Protein AF-A0A948CPA9-F1 (afdb_monomer_lite)

Foldseek 3Di:
DDPVVLVVVVVVVVVVVVVVCVVVVVVVCVLVVVLVVVLCCQLVVVVPPDQDDDDPPRPDRDDPNVVCVVVSVVVSVVSVVVVVVVVVVVCVVVCVLVVLVVDPDDPVSSD

Structure (mmCIF, N/CA/C/O backbone):
data_AF-A0A948CPA9-F1
#
_entry.id   AF-A0A948CPA9-F1
#
loop_
_atom_site.group_PDB
_atom_site.id
_atom_site.type_symbol
_atom_site.label_atom_id
_atom_site.label_alt_id
_atom_site.label_comp_id
_atom_site.label_asym_id
_atom_site.label_entity_id
_atom_site.label_seq_id
_atom_site.pdbx_PDB_ins_code
_atom_site.Cartn_x
_atom_site.Cartn_y
_atom_site.Cartn_z
_atom_site.occupancy
_atom_site.B_iso_or_equiv
_atom_site.auth_seq_id
_atom_site.auth_comp_id
_atom_site.auth_asym_id
_atom_site.auth_atom_id
_atom_site.pdbx_PDB_model_num
ATOM 1 N N . MET A 1 1 ? -15.446 -12.155 23.884 1.00 63.09 1 MET A N 1
ATOM 2 C CA . MET A 1 1 ? -16.109 -11.433 22.772 1.00 63.09 1 MET A CA 1
ATOM 3 C C . MET A 1 1 ? -16.422 -12.419 21.667 1.00 63.09 1 MET A C 1
ATOM 5 O O . MET A 1 1 ? -15.587 -13.269 21.391 1.00 63.09 1 MET A O 1
ATOM 9 N N . ASN A 1 2 ? -17.605 -12.324 21.064 1.00 81.12 2 ASN A N 1
ATOM 10 C CA . ASN A 1 2 ? -18.034 -13.245 20.010 1.00 81.12 2 ASN A CA 1
ATOM 11 C C . ASN A 1 2 ? -17.351 -12.911 18.676 1.00 81.12 2 ASN A C 1
ATOM 13 O O . ASN A 1 2 ? -17.132 -11.739 18.372 1.00 81.12 2 ASN A O 1
ATOM 17 N N . ALA A 1 3 ? -17.062 -13.929 17.860 1.00 81.25 3 ALA A N 1
ATOM 18 C CA . ALA A 1 3 ? -16.461 -13.771 16.529 1.00 81.25 3 ALA A CA 1
ATOM 19 C C . ALA A 1 3 ? -17.269 -12.830 15.611 1.00 81.25 3 ALA A C 1
ATOM 21 O O . ALA A 1 3 ? -16.704 -12.121 14.779 1.00 81.25 3 ALA A O 1
ATOM 22 N N . SER A 1 4 ? -18.585 -12.750 15.823 1.00 85.44 4 SER A N 1
ATOM 23 C CA . SER A 1 4 ? -19.471 -11.813 15.131 1.00 85.44 4 SER A CA 1
ATOM 24 C C . SER A 1 4 ? -19.096 -10.345 15.368 1.00 85.44 4 SER A C 1
ATOM 26 O O . SER A 1 4 ? -19.134 -9.553 14.432 1.00 85.44 4 SER A O 1
ATOM 28 N N . ALA A 1 5 ? -18.666 -9.971 16.578 1.00 84.94 5 ALA A N 1
ATOM 29 C CA . ALA A 1 5 ? -18.276 -8.594 16.894 1.00 84.94 5 ALA A CA 1
ATOM 30 C C . ALA A 1 5 ? -17.010 -8.160 16.133 1.00 84.94 5 ALA A C 1
ATOM 32 O O . ALA A 1 5 ? -16.946 -7.038 15.630 1.00 84.94 5 ALA A O 1
ATOM 33 N N . TYR A 1 6 ? -16.036 -9.066 15.992 1.00 85.38 6 TYR A N 1
ATOM 34 C CA . TYR A 1 6 ? -14.839 -8.835 15.177 1.00 85.38 6 TYR A CA 1
ATOM 35 C C . TYR A 1 6 ? -15.198 -8.666 13.698 1.00 85.38 6 TYR A C 1
ATOM 37 O O . TYR A 1 6 ? -14.728 -7.730 13.058 1.00 85.38 6 TYR A O 1
ATOM 45 N N . TYR A 1 7 ? -16.100 -9.503 13.179 1.00 87.81 7 TYR A N 1
ATOM 46 C CA . TYR A 1 7 ? -16.565 -9.401 11.797 1.00 87.81 7 TYR A CA 1
ATOM 47 C C . TYR A 1 7 ? -17.259 -8.061 11.501 1.00 87.81 7 TYR A C 1
ATOM 49 O O . TYR A 1 7 ? -16.908 -7.388 10.532 1.00 87.81 7 TYR A O 1
ATOM 57 N N . TYR A 1 8 ? -18.196 -7.623 12.350 1.00 88.69 8 TYR A N 1
ATOM 58 C CA . TYR A 1 8 ? -18.866 -6.328 12.167 1.00 88.69 8 TYR A CA 1
ATOM 59 C C . TYR A 1 8 ? -17.895 -5.148 12.262 1.00 88.69 8 TYR A C 1
ATOM 61 O O . TYR A 1 8 ? -18.013 -4.196 11.489 1.00 88.69 8 TYR A O 1
ATOM 69 N N . CYS A 1 9 ? -16.915 -5.221 13.166 1.00 88.00 9 CYS A N 1
ATOM 70 C CA . CYS A 1 9 ? -15.860 -4.218 13.269 1.00 88.00 9 CYS A CA 1
ATOM 71 C C . CYS A 1 9 ? -15.024 -4.142 11.986 1.00 88.00 9 CYS A C 1
ATOM 73 O O . CYS A 1 9 ? -14.863 -3.056 11.430 1.00 88.00 9 CYS A O 1
ATOM 75 N N . LEU A 1 10 ? -14.575 -5.286 11.466 1.00 88.69 10 LEU A N 1
ATOM 76 C CA . LEU A 1 10 ? -13.802 -5.365 10.228 1.00 88.69 10 LEU A CA 1
ATOM 77 C C . LEU A 1 10 ? -14.572 -4.805 9.037 1.00 88.69 10 LEU A C 1
ATOM 79 O O . LEU A 1 10 ? -14.032 -3.996 8.288 1.00 88.69 10 LEU A O 1
ATOM 83 N N . VAL A 1 11 ? -15.843 -5.178 8.879 1.00 91.12 11 VAL A N 1
ATOM 84 C CA . VAL A 1 11 ? -16.687 -4.658 7.793 1.00 91.12 11 VAL A CA 1
ATOM 85 C C . VAL A 1 11 ? -16.890 -3.146 7.933 1.00 91.12 11 VAL A C 1
ATOM 87 O O . VAL A 1 11 ? -16.880 -2.432 6.929 1.00 91.12 11 VAL A O 1
ATOM 90 N N . GLY A 1 12 ? -17.045 -2.641 9.160 1.00 88.88 12 GLY A N 1
ATOM 91 C CA . GLY A 1 12 ? -17.159 -1.210 9.440 1.00 88.88 12 GLY A CA 1
ATOM 92 C C . GLY A 1 12 ? -15.895 -0.431 9.072 1.00 88.88 12 GLY A C 1
ATOM 93 O O . GLY A 1 12 ? -15.981 0.573 8.362 1.00 88.88 12 GLY A O 1
ATOM 94 N N . ILE A 1 13 ? -14.725 -0.921 9.494 1.00 87.25 13 ILE A N 1
ATOM 95 C CA . ILE A 1 13 ? -13.424 -0.322 9.168 1.00 87.25 13 ILE A CA 1
ATOM 96 C C . ILE A 1 13 ? -13.182 -0.375 7.657 1.00 87.25 13 ILE A C 1
ATOM 98 O O . ILE A 1 13 ? -12.869 0.655 7.065 1.00 87.25 13 ILE A O 1
ATOM 102 N N . LEU A 1 14 ? -13.417 -1.523 7.011 1.00 88.06 14 LEU A N 1
ATOM 103 C CA . LEU A 1 14 ? -13.279 -1.665 5.559 1.00 88.06 14 LEU A CA 1
ATOM 104 C C . LEU A 1 14 ? -14.177 -0.690 4.803 1.00 88.06 14 LEU A C 1
ATOM 106 O O . LEU A 1 14 ? -13.705 -0.013 3.896 1.00 88.06 14 LEU A O 1
ATOM 110 N N . LYS A 1 15 ? -15.458 -0.576 5.174 1.00 88.50 15 LYS A N 1
ATOM 111 C CA . LYS A 1 15 ? -16.364 0.387 4.536 1.00 88.50 15 LYS A CA 1
ATOM 112 C C . LYS A 1 15 ? -15.858 1.814 4.701 1.00 88.50 15 LYS A C 1
ATOM 114 O O . LYS A 1 15 ? -15.828 2.549 3.717 1.00 88.50 15 LYS A O 1
ATOM 119 N N . ARG A 1 16 ? -15.444 2.204 5.910 1.00 86.56 16 ARG A N 1
ATOM 120 C CA . ARG A 1 16 ? -14.898 3.543 6.175 1.00 86.56 16 ARG A CA 1
ATOM 121 C C . ARG A 1 16 ? -13.681 3.825 5.297 1.00 86.56 16 ARG A C 1
ATOM 123 O O . ARG A 1 16 ? -13.620 4.878 4.665 1.00 86.56 16 ARG A O 1
ATOM 130 N N . GLU A 1 17 ? -12.753 2.878 5.226 1.00 83.62 17 GLU A N 1
ATOM 131 C CA . GLU A 1 17 ? -11.521 3.048 4.463 1.00 83.62 17 GLU A CA 1
ATOM 132 C C . GLU A 1 17 ? -11.788 3.068 2.954 1.00 83.62 17 GLU A C 1
ATOM 134 O O . GLU A 1 17 ? -11.239 3.911 2.253 1.00 83.62 17 GLU A O 1
ATOM 139 N N . MET A 1 18 ? -12.722 2.248 2.459 1.00 83.25 18 MET A N 1
ATOM 140 C CA . MET A 1 18 ? -13.191 2.293 1.069 1.00 83.25 18 MET A CA 1
ATOM 141 C C . MET A 1 18 ? -13.817 3.644 0.713 1.00 83.25 18 MET A C 1
ATOM 143 O O . MET A 1 18 ? -13.478 4.224 -0.316 1.00 83.25 18 MET A O 1
ATOM 147 N N . TYR A 1 19 ? -14.694 4.190 1.561 1.00 83.75 19 TYR A N 1
ATOM 148 C CA . TYR A 1 19 ? -15.288 5.511 1.328 1.00 83.75 19 TYR A CA 1
ATOM 149 C C . TYR A 1 19 ? -14.232 6.617 1.307 1.00 83.75 19 TYR A C 1
ATOM 151 O O . TYR A 1 19 ? -14.237 7.463 0.411 1.00 83.75 19 TYR A O 1
ATOM 159 N N . ARG A 1 20 ? -13.287 6.582 2.251 1.00 78.38 20 ARG A N 1
ATOM 160 C CA . ARG A 1 20 ? -12.179 7.538 2.314 1.00 78.38 20 ARG A CA 1
ATOM 161 C C . ARG A 1 20 ? -11.282 7.449 1.081 1.00 78.38 20 ARG A C 1
ATOM 163 O O . ARG A 1 20 ? -10.921 8.476 0.507 1.00 78.38 20 ARG A O 1
ATOM 170 N N . PHE A 1 21 ? -10.971 6.232 0.645 1.00 73.12 21 PHE A N 1
ATOM 171 C CA . PHE A 1 21 ? -10.199 5.969 -0.563 1.00 73.12 21 PHE A CA 1
ATOM 172 C C . PHE A 1 21 ? -10.906 6.509 -1.812 1.00 73.12 21 PHE A C 1
ATOM 174 O O . PHE A 1 21 ? -10.298 7.200 -2.628 1.00 73.12 21 PHE A O 1
ATOM 181 N N . LEU A 1 22 ? -12.221 6.288 -1.919 1.00 76.56 22 LEU A N 1
ATOM 182 C CA . LEU A 1 22 ? -13.053 6.787 -3.016 1.00 76.56 22 LEU A CA 1
ATOM 183 C C . LEU A 1 22 ? -13.198 8.312 -3.039 1.00 76.56 22 LEU A C 1
ATOM 185 O O . LEU A 1 22 ? -13.433 8.866 -4.113 1.00 76.56 22 LEU A O 1
ATOM 189 N N . GLN A 1 23 ? -13.079 8.989 -1.895 1.00 76.69 23 GLN A N 1
ATOM 190 C CA . GLN A 1 23 ? -13.067 10.454 -1.810 1.00 76.69 23 GLN A CA 1
ATOM 191 C C . GLN A 1 23 ? -11.694 11.045 -2.152 1.00 76.69 23 GLN A C 1
ATOM 193 O O . GLN A 1 23 ? -11.615 12.133 -2.718 1.00 76.69 23 GLN A O 1
ATOM 198 N N . GLN A 1 24 ? -10.604 10.317 -1.902 1.00 72.00 24 GLN A N 1
ATOM 199 C CA . GLN A 1 24 ? -9.239 10.740 -2.228 1.00 72.00 24 GLN A CA 1
ATOM 200 C C . GLN A 1 24 ? -8.800 10.337 -3.650 1.00 72.00 24 GLN A C 1
ATOM 202 O O . GLN A 1 24 ? -7.662 9.910 -3.867 1.00 72.00 24 GLN A O 1
ATOM 207 N N . ARG A 1 25 ? -9.675 10.517 -4.652 1.00 64.75 25 ARG A N 1
ATOM 208 C CA . ARG A 1 25 ? -9.407 10.099 -6.046 1.00 64.75 25 ARG A CA 1
ATOM 209 C C . ARG A 1 25 ? -8.152 10.726 -6.651 1.00 64.75 25 ARG A C 1
ATOM 211 O O . ARG A 1 25 ? -7.457 10.065 -7.415 1.00 64.75 25 ARG A O 1
ATOM 218 N N . SER A 1 26 ? -7.836 11.972 -6.292 1.00 67.19 26 SER A N 1
ATOM 219 C CA . SER A 1 26 ? -6.638 12.674 -6.775 1.00 67.19 26 SER A CA 1
ATOM 220 C C . SER A 1 26 ? -5.342 12.015 -6.295 1.00 67.19 26 SER A C 1
ATOM 222 O O . SER A 1 26 ? -4.401 11.870 -7.076 1.00 67.19 26 SER A O 1
ATOM 224 N N . ARG A 1 27 ? -5.302 11.554 -5.037 1.00 68.75 27 ARG A N 1
ATOM 225 C CA . ARG A 1 27 ? -4.165 10.813 -4.471 1.00 68.75 27 ARG A CA 1
ATOM 226 C C . ARG A 1 27 ? -4.013 9.440 -5.118 1.00 68.75 27 ARG A C 1
ATOM 228 O O . ARG A 1 27 ? -2.892 9.082 -5.462 1.00 68.75 27 ARG A O 1
ATOM 235 N N . PHE A 1 28 ? -5.120 8.730 -5.338 1.00 68.44 28 PHE A N 1
ATOM 236 C CA . PHE A 1 28 ? -5.122 7.417 -5.992 1.00 68.44 28 PHE A CA 1
ATOM 237 C C . PHE A 1 28 ? -4.638 7.480 -7.448 1.00 68.44 28 PHE A C 1
ATOM 239 O O . PHE A 1 28 ? -3.756 6.722 -7.854 1.00 68.44 28 PHE A O 1
ATOM 246 N N . LEU A 1 29 ? -5.165 8.429 -8.228 1.00 71.69 29 LEU A N 1
ATOM 247 C CA . LEU A 1 29 ? -4.710 8.655 -9.599 1.00 71.69 29 LEU A CA 1
ATOM 248 C C . LEU A 1 29 ? -3.229 9.050 -9.624 1.00 71.69 29 LEU A C 1
ATOM 250 O O . LEU A 1 29 ? -2.461 8.478 -10.389 1.00 71.69 29 LEU A O 1
ATOM 254 N N . SER A 1 30 ? -2.790 9.947 -8.737 1.00 72.38 30 SER A N 1
ATOM 255 C CA . SER A 1 30 ? -1.382 10.371 -8.691 1.00 72.38 30 SER A CA 1
ATOM 256 C C . SER A 1 30 ? -0.424 9.243 -8.286 1.00 72.38 30 SER A C 1
ATOM 258 O O . SER A 1 30 ? 0.694 9.181 -8.805 1.00 72.38 30 SER A O 1
ATOM 260 N N . SER A 1 31 ? -0.842 8.329 -7.399 1.00 72.69 31 SER A N 1
ATOM 261 C CA . SER A 1 31 ? -0.030 7.166 -7.015 1.00 72.69 31 SER A CA 1
ATOM 262 C C . SER A 1 31 ? 0.089 6.118 -8.119 1.00 72.69 31 SER A C 1
ATOM 264 O O . SER A 1 31 ? 1.059 5.372 -8.112 1.00 72.69 31 SER A O 1
ATOM 266 N N . LEU A 1 32 ? -0.854 6.069 -9.066 1.00 70.94 32 LEU A N 1
ATOM 267 C CA . LEU A 1 32 ? -0.803 5.187 -10.240 1.00 70.94 32 LEU A CA 1
ATOM 268 C C . LEU A 1 32 ? -0.057 5.821 -11.418 1.00 70.94 32 LEU A C 1
ATOM 270 O O . LEU A 1 32 ? 0.707 5.145 -12.104 1.00 70.94 32 LEU A O 1
ATOM 274 N N . VAL A 1 33 ? -0.245 7.125 -11.631 1.00 80.56 33 VAL A N 1
ATOM 275 C CA . VAL A 1 33 ? 0.353 7.859 -12.752 1.00 80.56 33 VAL A CA 1
ATOM 276 C C . VAL A 1 33 ? 1.877 7.832 -12.689 1.00 80.56 33 VAL A C 1
ATOM 278 O O . VAL A 1 33 ? 2.504 7.595 -13.713 1.00 80.56 33 VAL A O 1
ATOM 281 N N . ARG A 1 34 ? 2.492 8.016 -11.511 1.00 79.56 34 ARG A N 1
ATOM 282 C CA . ARG A 1 34 ? 3.962 7.981 -11.371 1.00 79.56 34 ARG A CA 1
ATOM 283 C C . ARG A 1 34 ? 4.572 6.630 -11.780 1.00 79.56 34 ARG A C 1
ATOM 285 O O . ARG A 1 34 ? 5.453 6.641 -12.635 1.00 79.56 34 ARG A O 1
ATOM 292 N N . PRO A 1 35 ? 4.133 5.481 -11.234 1.00 72.62 35 PRO A N 1
ATOM 293 C CA . PRO A 1 35 ? 4.607 4.172 -11.675 1.00 72.62 35 PRO A CA 1
ATOM 294 C C . PRO A 1 35 ? 4.333 3.868 -13.146 1.00 72.62 35 PRO A C 1
ATOM 296 O O . PRO A 1 35 ? 5.201 3.310 -13.803 1.00 72.62 35 PRO A O 1
ATOM 299 N N . LEU A 1 36 ? 3.161 4.247 -13.672 1.00 77.50 36 LEU A N 1
ATOM 300 C CA . LEU A 1 36 ? 2.817 4.039 -15.084 1.00 77.50 36 LEU A CA 1
ATOM 301 C C . LEU A 1 36 ? 3.687 4.882 -16.019 1.00 77.50 36 LEU A C 1
ATOM 303 O O . LEU A 1 36 ? 4.130 4.380 -17.047 1.00 77.50 36 LEU A O 1
ATOM 307 N N . LEU A 1 37 ? 3.974 6.133 -15.650 1.00 80.81 37 LEU A N 1
ATOM 308 C CA . LEU A 1 37 ? 4.923 6.982 -16.370 1.00 80.81 37 LEU A CA 1
ATOM 309 C C . LEU A 1 37 ? 6.321 6.374 -16.357 1.00 80.81 37 LEU A C 1
ATOM 311 O O . LEU A 1 37 ? 6.950 6.301 -17.405 1.00 80.81 37 LEU A O 1
ATOM 315 N N . TRP A 1 38 ? 6.789 5.898 -15.201 1.00 75.38 38 TRP A N 1
ATOM 316 C CA . TRP A 1 38 ? 8.065 5.191 -15.115 1.00 75.38 38 TRP A CA 1
ATOM 317 C C . TRP A 1 38 ? 8.080 3.946 -16.003 1.00 75.38 38 TRP A C 1
ATOM 319 O O . TRP A 1 38 ? 9.035 3.760 -16.749 1.00 75.38 38 TRP A O 1
ATOM 329 N N . LEU A 1 39 ? 7.010 3.147 -15.994 1.00 73.00 39 LEU A N 1
ATOM 330 C CA . LEU A 1 39 ? 6.849 1.996 -16.882 1.00 73.00 39 LEU A CA 1
ATOM 331 C C . LEU A 1 39 ? 6.939 2.404 -18.353 1.00 73.00 39 LEU A C 1
ATOM 333 O O . LEU A 1 39 ? 7.699 1.800 -19.095 1.00 73.00 39 LEU A O 1
ATOM 337 N N . ALA A 1 40 ? 6.208 3.439 -18.770 1.00 75.81 40 ALA A N 1
ATOM 338 C CA . ALA A 1 40 ? 6.196 3.908 -20.151 1.00 75.81 40 ALA A CA 1
ATOM 339 C C . ALA A 1 40 ? 7.565 4.450 -20.589 1.00 75.81 40 ALA A C 1
ATOM 341 O O . ALA A 1 40 ? 8.032 4.124 -21.677 1.00 75.81 40 ALA A O 1
ATOM 342 N N . VAL A 1 41 ? 8.234 5.232 -19.735 1.00 76.81 41 VAL A N 1
ATOM 343 C CA . VAL A 1 41 ? 9.569 5.783 -20.007 1.00 76.81 41 VAL A CA 1
ATOM 344 C C . VAL A 1 41 ? 10.617 4.673 -20.082 1.00 76.81 41 VAL A C 1
ATOM 346 O O . VAL A 1 41 ? 11.415 4.663 -21.015 1.00 76.81 41 VAL A O 1
ATOM 349 N N . PHE A 1 42 ? 10.606 3.711 -19.156 1.00 69.75 42 PHE A N 1
ATOM 350 C CA . PHE A 1 42 ? 11.546 2.589 -19.184 1.00 69.75 42 PHE A CA 1
ATOM 351 C C . PHE A 1 42 ? 11.257 1.612 -20.327 1.00 69.75 42 PHE A C 1
ATOM 353 O O . PHE A 1 42 ? 12.189 1.186 -21.004 1.00 69.75 42 PHE A O 1
ATOM 360 N N . ALA A 1 43 ? 9.990 1.294 -20.595 1.00 67.00 43 ALA A N 1
ATOM 361 C CA . ALA A 1 43 ? 9.604 0.407 -21.690 1.00 67.00 43 ALA A CA 1
ATOM 362 C C . ALA A 1 43 ? 9.908 1.024 -23.065 1.00 67.00 43 ALA A C 1
ATOM 364 O O . ALA 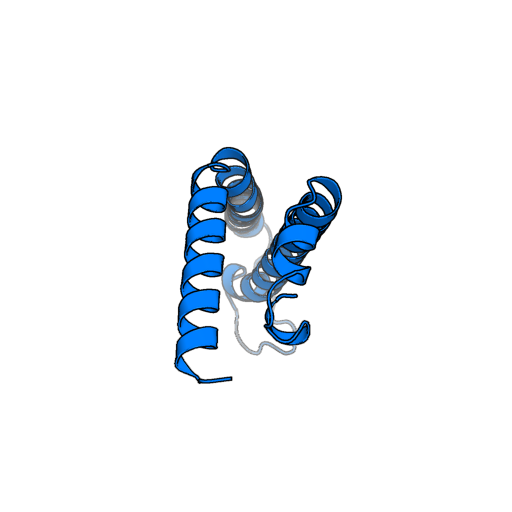A 1 43 ? 10.415 0.332 -23.943 1.00 67.00 43 ALA A O 1
ATOM 365 N N . ALA A 1 44 ? 9.650 2.323 -23.265 1.00 69.12 44 ALA A N 1
ATOM 366 C CA . ALA A 1 44 ? 9.910 2.994 -24.540 1.00 69.12 44 ALA A CA 1
ATOM 367 C C . ALA A 1 44 ? 11.385 3.394 -24.722 1.00 69.12 44 ALA A C 1
ATOM 369 O O . ALA A 1 44 ? 11.923 3.247 -25.817 1.00 69.12 44 ALA A O 1
ATOM 370 N N . GLY A 1 45 ? 12.048 3.881 -23.667 1.00 63.06 45 GLY A N 1
ATOM 371 C CA . GLY A 1 45 ? 13.406 4.434 -23.737 1.00 63.06 45 GLY A CA 1
ATOM 372 C C . GLY A 1 45 ? 14.523 3.389 -23.799 1.00 63.06 45 GLY A C 1
ATOM 373 O O . GLY A 1 45 ? 15.560 3.641 -24.408 1.00 63.06 45 GLY A O 1
ATOM 374 N N . PHE A 1 46 ? 14.327 2.202 -23.215 1.00 60.25 46 PHE A N 1
ATOM 375 C CA . PHE A 1 46 ? 15.359 1.156 -23.207 1.00 60.25 46 PHE A CA 1
ATOM 376 C C . PHE A 1 46 ? 15.211 0.119 -24.313 1.00 60.25 46 PHE A C 1
ATOM 378 O O . PHE A 1 46 ? 16.211 -0.500 -24.680 1.00 60.25 46 PHE A O 1
ATOM 385 N N . ARG A 1 47 ? 14.025 -0.003 -24.929 1.00 58.97 47 ARG A N 1
ATOM 386 C CA . ARG A 1 47 ? 13.841 -0.826 -26.135 1.00 58.97 47 ARG A CA 1
ATOM 387 C C . ARG A 1 47 ? 14.743 -0.370 -27.288 1.00 58.97 47 ARG A C 1
ATOM 389 O O . ARG A 1 47 ? 15.096 -1.186 -28.131 1.00 58.97 47 ARG A O 1
ATOM 396 N N . SER A 1 48 ? 15.123 0.911 -27.316 1.00 53.94 48 SER A N 1
ATOM 397 C CA . SER A 1 48 ? 16.032 1.485 -28.315 1.00 53.94 48 SER A CA 1
ATOM 398 C C . SER A 1 48 ? 17.509 1.504 -27.908 1.00 53.94 48 SER A C 1
ATOM 400 O O . SER A 1 48 ? 18.341 1.765 -28.770 1.00 53.94 48 SER A O 1
ATOM 402 N N . ALA A 1 49 ? 17.853 1.275 -26.632 1.00 54.72 49 ALA A N 1
ATOM 403 C CA . ALA A 1 49 ? 19.197 1.557 -26.109 1.00 54.72 49 ALA A CA 1
ATOM 404 C C . ALA A 1 49 ? 19.983 0.326 -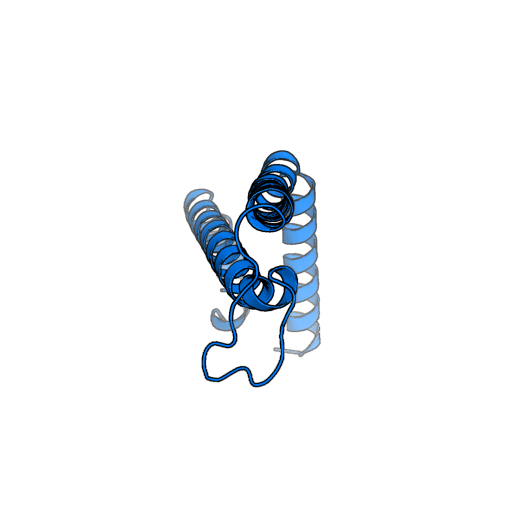25.633 1.00 54.72 49 ALA A C 1
ATOM 406 O O . ALA A 1 49 ? 21.207 0.339 -25.723 1.00 54.72 49 ALA A O 1
ATOM 407 N N . LEU A 1 50 ? 19.329 -0.733 -25.139 1.00 55.03 50 LEU A N 1
ATOM 408 C CA . LEU A 1 50 ? 20.023 -1.906 -24.597 1.00 55.03 50 LEU A CA 1
ATOM 409 C C . LEU A 1 50 ? 19.393 -3.204 -25.108 1.00 55.03 50 LEU A C 1
ATOM 411 O O . LEU A 1 50 ? 18.392 -3.679 -24.574 1.00 55.03 50 LEU A O 1
ATOM 415 N N . GLY A 1 51 ? 20.030 -3.824 -26.102 1.00 53.81 51 GLY A N 1
ATOM 416 C CA . GLY A 1 51 ? 19.970 -5.278 -26.205 1.00 53.81 51 GLY A CA 1
ATOM 417 C C . GLY A 1 51 ? 20.728 -5.833 -25.005 1.00 53.81 51 GLY A C 1
ATOM 418 O O . GLY A 1 51 ? 21.932 -5.607 -24.893 1.00 53.81 51 GLY A O 1
ATOM 419 N N . ILE A 1 52 ? 20.034 -6.472 -24.064 1.00 54.19 52 ILE A N 1
ATOM 420 C CA . ILE A 1 52 ? 20.692 -7.064 -22.898 1.00 54.19 52 ILE A CA 1
ATOM 421 C C . ILE A 1 52 ? 21.563 -8.211 -23.417 1.00 54.19 52 ILE A C 1
ATOM 423 O O . ILE A 1 52 ? 21.058 -9.253 -23.832 1.00 54.19 52 ILE A O 1
ATOM 427 N N . ALA A 1 53 ? 22.878 -7.990 -23.446 1.00 55.62 53 ALA A N 1
ATOM 428 C CA . ALA A 1 53 ? 23.844 -9.059 -23.631 1.00 55.62 53 ALA A CA 1
ATOM 429 C C . ALA A 1 53 ? 23.631 -10.116 -22.538 1.00 55.62 53 ALA A C 1
ATOM 431 O O . ALA A 1 53 ? 23.158 -9.801 -21.451 1.00 55.62 53 ALA A O 1
ATOM 432 N N . ILE A 1 54 ? 23.959 -11.367 -22.835 1.00 55.34 54 ILE A N 1
ATOM 433 C CA . ILE A 1 54 ? 23.851 -12.497 -21.907 1.00 55.34 54 ILE A CA 1
ATOM 434 C C . ILE A 1 54 ? 24.673 -12.166 -20.645 1.00 55.34 54 ILE A C 1
ATOM 436 O O . ILE A 1 54 ? 25.902 -12.143 -20.698 1.00 55.34 54 ILE A O 1
ATOM 440 N N . ILE A 1 55 ? 24.001 -11.846 -19.532 1.00 63.62 55 ILE A N 1
ATOM 441 C CA . ILE A 1 55 ? 24.627 -11.565 -18.231 1.00 63.62 55 ILE A CA 1
ATOM 442 C C . ILE A 1 55 ? 24.186 -12.679 -17.265 1.00 63.62 55 ILE A C 1
ATOM 44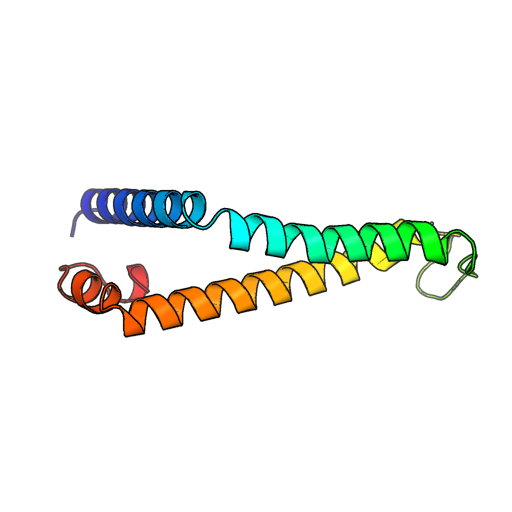4 O O . ILE A 1 55 ? 22.979 -12.899 -17.117 1.00 63.62 55 ILE A O 1
ATOM 448 N N . PRO A 1 56 ? 25.115 -13.370 -16.576 1.00 60.34 56 PRO A N 1
ATOM 449 C CA . PRO A 1 56 ? 24.762 -14.343 -15.536 1.00 60.34 56 PRO A CA 1
ATOM 450 C C . PRO A 1 56 ? 23.873 -13.668 -14.474 1.00 60.34 56 PRO A C 1
ATOM 452 O O . PRO A 1 56 ? 24.232 -12.572 -14.036 1.00 60.34 56 PRO A O 1
ATOM 455 N N . PRO A 1 57 ? 22.725 -14.238 -14.042 1.00 67.06 57 PRO A N 1
ATOM 456 C CA . PRO A 1 57 ? 22.297 -15.648 -14.064 1.00 67.06 57 PRO A CA 1
ATOM 457 C 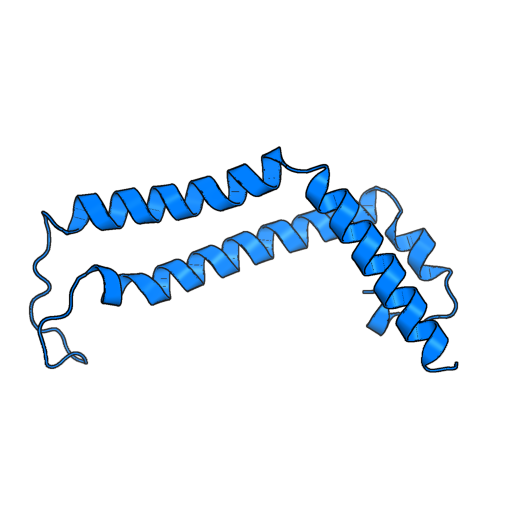C . PRO A 1 57 ? 21.385 -16.054 -15.241 1.00 67.06 57 PRO A C 1
ATOM 459 O O . PRO A 1 57 ? 20.756 -17.109 -15.194 1.00 67.06 57 PRO A O 1
ATOM 462 N N . TYR A 1 58 ? 21.257 -15.222 -16.273 1.00 66.88 58 TYR A N 1
ATOM 463 C CA . TYR A 1 58 ? 20.330 -15.461 -17.375 1.00 66.88 58 TYR A CA 1
ATOM 464 C C . TYR A 1 58 ? 21.048 -16.093 -18.573 1.00 66.88 58 TYR A C 1
ATOM 466 O O . TYR A 1 58 ? 21.922 -15.474 -19.173 1.00 66.88 58 TYR A O 1
ATOM 474 N N . GLU A 1 59 ? 20.683 -17.330 -18.922 1.00 65.19 59 GLU A N 1
ATOM 475 C CA . GLU A 1 59 ? 21.330 -18.083 -20.013 1.00 65.19 59 GLU A CA 1
ATOM 476 C C . GLU A 1 59 ? 20.839 -17.682 -21.416 1.00 65.19 59 GLU A C 1
ATOM 478 O O . GLU A 1 59 ? 21.540 -17.878 -22.407 1.00 65.19 59 GLU A O 1
ATOM 483 N N . THR A 1 60 ? 19.647 -17.087 -21.515 1.00 67.31 60 THR A N 1
ATOM 484 C CA . THR A 1 60 ? 19.007 -16.690 -22.781 1.00 67.31 60 THR A CA 1
ATOM 485 C C . THR A 1 60 ? 18.816 -15.181 -22.881 1.00 67.31 60 THR A C 1
ATOM 487 O O . THR A 1 60 ? 18.684 -14.500 -21.867 1.00 67.31 60 THR A O 1
ATOM 490 N N . TYR A 1 61 ? 18.719 -14.659 -24.110 1.00 67.62 61 TYR A N 1
ATOM 491 C CA . TYR A 1 61 ? 18.324 -13.268 -24.348 1.00 67.62 61 TYR A CA 1
ATOM 492 C C . TYR A 1 61 ? 16.916 -13.028 -23.798 1.00 67.62 61 TYR A C 1
ATOM 494 O O . TYR A 1 61 ? 15.940 -13.583 -24.305 1.00 67.62 61 TYR A O 1
ATOM 502 N N . ILE A 1 62 ? 16.816 -12.211 -22.753 1.00 67.75 62 ILE A N 1
ATOM 503 C CA . ILE A 1 62 ? 15.536 -11.828 -22.162 1.00 67.75 62 ILE A CA 1
ATOM 504 C C . ILE A 1 62 ? 15.212 -10.408 -22.592 1.00 67.75 62 ILE A C 1
ATOM 506 O O . ILE A 1 62 ? 16.069 -9.523 -22.595 1.00 67.75 62 ILE A O 1
ATOM 510 N N . SER A 1 63 ? 13.949 -10.177 -22.924 1.00 71.50 63 SER A N 1
ATOM 511 C CA . SER A 1 63 ? 13.414 -8.839 -23.126 1.00 71.50 63 SER A CA 1
ATOM 512 C C . SER A 1 63 ? 13.630 -7.986 -21.869 1.00 71.50 63 SER A C 1
ATOM 514 O O . SER A 1 63 ? 13.349 -8.416 -20.749 1.00 71.50 63 SER A O 1
ATOM 516 N N . TYR A 1 64 ? 14.084 -6.745 -22.062 1.00 71.81 64 TYR A N 1
ATOM 517 C CA . TYR A 1 64 ? 14.328 -5.770 -20.989 1.00 71.81 64 TYR A CA 1
ATOM 518 C C . TYR A 1 64 ? 13.122 -5.584 -20.050 1.00 71.81 64 TYR A C 1
ATOM 520 O O . TYR A 1 64 ? 13.284 -5.402 -18.845 1.00 71.81 64 TYR A O 1
ATOM 528 N N . GLU A 1 65 ? 11.911 -5.711 -20.592 1.00 70.12 65 GLU A N 1
ATOM 529 C CA . GLU A 1 65 ? 10.646 -5.660 -19.853 1.00 70.12 65 GLU A CA 1
ATOM 530 C C . GLU A 1 65 ? 10.580 -6.690 -18.714 1.00 70.12 65 GLU A C 1
ATOM 532 O O . GLU A 1 65 ? 10.148 -6.365 -17.609 1.00 70.12 65 GLU A O 1
ATOM 537 N N . VAL A 1 66 ? 11.059 -7.913 -18.955 1.00 75.94 66 VAL A N 1
ATOM 538 C CA . VAL A 1 66 ? 11.048 -8.998 -17.961 1.00 75.94 66 VAL A CA 1
ATOM 539 C C . VAL A 1 66 ? 12.084 -8.739 -16.869 1.00 75.94 66 VAL A C 1
ATOM 541 O O . VAL A 1 66 ? 11.822 -8.986 -15.695 1.00 75.94 66 VAL A O 1
ATOM 544 N N . TYR A 1 67 ? 13.240 -8.187 -17.240 1.00 76.25 67 TYR A N 1
ATOM 545 C CA . TYR A 1 67 ? 14.310 -7.858 -16.300 1.00 76.25 67 TYR A CA 1
ATOM 546 C C . TYR A 1 67 ? 13.918 -6.731 -15.330 1.00 76.25 67 TYR A C 1
ATOM 548 O O . TYR A 1 67 ? 14.196 -6.815 -14.134 1.00 76.25 67 TYR A O 1
ATOM 556 N N . ILE A 1 68 ? 13.254 -5.679 -15.821 1.00 75.06 68 ILE A N 1
ATOM 557 C CA . ILE A 1 68 ? 12.890 -4.519 -14.993 1.00 75.06 68 ILE A CA 1
ATOM 558 C C . ILE A 1 68 ? 11.622 -4.745 -14.154 1.00 75.06 68 ILE A C 1
ATOM 560 O O . ILE A 1 68 ? 11.453 -4.101 -13.114 1.00 75.06 68 ILE A O 1
ATOM 564 N N . ALA A 1 69 ? 10.747 -5.673 -14.560 1.00 78.75 69 ALA A N 1
ATOM 565 C CA . ALA A 1 69 ? 9.491 -5.981 -13.877 1.00 78.75 69 ALA A CA 1
ATOM 566 C C . ALA A 1 69 ? 9.618 -6.150 -12.344 1.00 78.75 69 ALA A C 1
ATOM 568 O O . ALA A 1 69 ? 8.904 -5.445 -11.625 1.00 78.75 69 ALA A O 1
ATOM 569 N N . PRO A 1 70 ? 10.520 -6.989 -11.791 1.00 84.38 70 PRO A N 1
ATOM 570 C CA . PRO A 1 70 ? 10.646 -7.142 -10.338 1.00 84.38 70 PRO A CA 1
ATOM 571 C C . PRO A 1 70 ? 11.092 -5.855 -9.625 1.00 84.38 70 PRO A C 1
ATOM 573 O O . PRO A 1 70 ? 10.582 -5.543 -8.548 1.00 84.38 70 PRO A O 1
ATOM 576 N N . GLY A 1 71 ? 11.988 -5.066 -10.229 1.00 83.38 71 GLY A N 1
ATOM 577 C CA . GLY A 1 71 ? 12.413 -3.776 -9.672 1.00 83.38 71 GLY A CA 1
ATOM 578 C C . GLY A 1 71 ? 11.269 -2.761 -9.624 1.00 83.38 71 GLY A C 1
ATOM 579 O O . GLY A 1 71 ? 11.097 -2.041 -8.638 1.00 83.38 71 GLY A O 1
ATOM 580 N N . LEU A 1 72 ? 10.427 -2.759 -10.659 1.00 80.19 72 LEU A N 1
ATOM 581 C CA . LEU A 1 72 ? 9.248 -1.906 -10.731 1.00 80.19 72 LEU A CA 1
ATOM 582 C C . LEU A 1 72 ? 8.171 -2.315 -9.711 1.00 80.19 72 LEU A C 1
ATOM 584 O O . LEU A 1 72 ? 7.560 -1.457 -9.077 1.00 80.19 72 LEU A O 1
ATOM 588 N N . ILE A 1 73 ? 7.973 -3.615 -9.483 1.00 84.38 73 ILE A N 1
ATOM 589 C CA . ILE A 1 73 ? 7.096 -4.105 -8.407 1.00 84.38 73 ILE A CA 1
ATOM 590 C C . ILE A 1 73 ? 7.611 -3.621 -7.044 1.00 84.38 73 ILE A C 1
ATOM 592 O O . ILE A 1 73 ? 6.832 -3.111 -6.235 1.00 84.38 73 ILE A O 1
ATOM 596 N N . GLY A 1 74 ? 8.924 -3.709 -6.809 1.00 87.25 74 GLY A N 1
ATOM 597 C CA . GLY A 1 74 ? 9.555 -3.230 -5.580 1.00 87.25 74 GLY A CA 1
ATOM 598 C C . GLY A 1 74 ? 9.308 -1.741 -5.325 1.00 87.25 74 GLY A C 1
ATOM 599 O O . GLY A 1 74 ? 8.876 -1.364 -4.234 1.00 87.25 74 GLY A O 1
ATOM 600 N N . ILE A 1 75 ? 9.507 -0.888 -6.336 1.00 81.56 75 ILE A N 1
ATOM 601 C CA . ILE A 1 75 ? 9.302 0.558 -6.170 1.00 81.56 75 ILE A CA 1
ATOM 602 C C . ILE A 1 75 ? 7.819 0.908 -5.967 1.00 81.56 75 ILE A C 1
ATOM 604 O O . ILE A 1 75 ? 7.502 1.770 -5.148 1.00 81.56 75 ILE A O 1
ATOM 608 N N . ILE A 1 76 ? 6.897 0.203 -6.635 1.00 82.75 76 ILE A N 1
ATOM 609 C CA . ILE A 1 76 ? 5.448 0.368 -6.436 1.00 82.75 76 ILE A CA 1
ATOM 610 C C . ILE A 1 76 ? 5.054 0.018 -5.001 1.00 82.75 76 ILE A C 1
ATOM 612 O O . ILE A 1 76 ? 4.301 0.772 -4.381 1.00 82.75 76 ILE A O 1
ATOM 616 N N . LEU A 1 77 ? 5.555 -1.098 -4.466 1.00 85.88 77 LEU A N 1
ATOM 617 C CA . LEU A 1 77 ? 5.283 -1.518 -3.091 1.00 85.88 77 LEU A CA 1
ATOM 618 C C . LEU A 1 77 ? 5.818 -0.503 -2.076 1.00 85.88 77 LEU A C 1
ATOM 620 O O . LEU A 1 77 ? 5.086 -0.124 -1.164 1.00 85.88 77 LEU A O 1
ATOM 624 N N . LEU A 1 78 ? 7.044 -0.007 -2.265 1.00 85.62 78 LEU A N 1
ATOM 625 C CA . LEU A 1 78 ? 7.640 1.011 -1.392 1.00 85.62 78 LEU A CA 1
ATOM 626 C C . LEU A 1 78 ? 6.822 2.308 -1.378 1.00 85.62 78 LEU A C 1
ATOM 628 O O . LEU A 1 78 ? 6.515 2.836 -0.307 1.00 85.62 78 LEU A O 1
ATOM 632 N N . PHE A 1 79 ? 6.421 2.807 -2.550 1.00 79.69 79 PHE A N 1
ATOM 633 C CA . PHE A 1 79 ? 5.602 4.018 -2.636 1.00 79.69 79 PHE A CA 1
ATOM 634 C C . PHE A 1 79 ? 4.203 3.825 -2.042 1.00 79.69 79 PHE A C 1
ATOM 636 O O . PHE A 1 79 ? 3.717 4.712 -1.339 1.00 79.69 79 PHE A O 1
ATOM 643 N N . ASN A 1 80 ? 3.56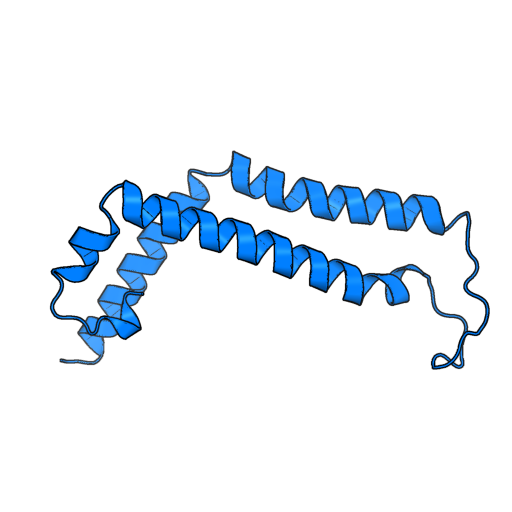1 2.678 -2.281 1.00 81.88 80 ASN A N 1
ATOM 644 C CA . ASN A 1 80 ? 2.270 2.369 -1.661 1.00 81.88 80 ASN A CA 1
ATOM 645 C C . ASN A 1 80 ? 2.389 2.260 -0.134 1.00 81.88 80 ASN A C 1
ATOM 647 O O . ASN A 1 80 ? 1.559 2.824 0.579 1.00 81.88 80 ASN A O 1
ATOM 651 N N . GLY A 1 81 ? 3.444 1.616 0.374 1.00 84.75 81 GLY A N 1
ATOM 652 C CA . GLY A 1 81 ? 3.725 1.527 1.807 1.00 84.75 81 GLY A CA 1
ATOM 653 C C . GLY A 1 81 ? 3.893 2.903 2.449 1.00 84.75 81 GLY A C 1
ATOM 654 O O . GLY A 1 81 ? 3.250 3.199 3.454 1.00 84.75 81 GLY A O 1
ATOM 655 N N . MET A 1 82 ? 4.666 3.790 1.818 1.00 83.69 82 MET A N 1
ATOM 656 C CA . MET A 1 82 ? 4.864 5.165 2.288 1.00 83.69 82 MET A CA 1
ATOM 657 C C . MET A 1 82 ? 3.549 5.960 2.348 1.00 83.69 82 MET A C 1
ATOM 659 O O . MET A 1 82 ? 3.272 6.632 3.343 1.00 83.69 82 MET A O 1
ATOM 663 N N . GLN A 1 83 ? 2.707 5.852 1.315 1.00 76.88 83 GLN A N 1
ATOM 664 C CA . GLN A 1 83 ? 1.392 6.504 1.276 1.00 76.88 83 GLN A CA 1
ATOM 665 C C . GLN A 1 83 ? 0.456 5.966 2.372 1.00 76.88 83 GLN A C 1
ATOM 667 O O . GLN A 1 83 ? -0.260 6.746 3.002 1.00 76.88 83 GLN A O 1
ATOM 672 N N . SER A 1 84 ? 0.499 4.657 2.641 1.00 79.94 84 SER A N 1
ATOM 673 C CA . SER A 1 84 ? -0.260 4.023 3.725 1.00 79.94 84 SER A CA 1
ATOM 674 C C . SER A 1 84 ? 0.224 4.463 5.111 1.00 79.94 84 SER A C 1
ATOM 676 O O . SER A 1 84 ? -0.587 4.671 6.010 1.00 79.94 84 SER A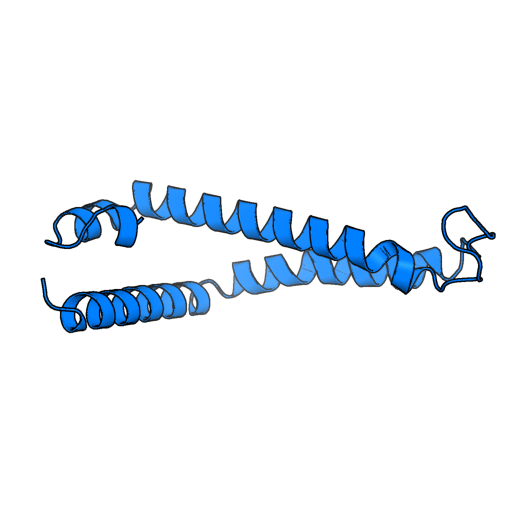 O 1
ATOM 678 N N . SER A 1 85 ? 1.533 4.641 5.309 1.00 83.56 85 SER A N 1
ATOM 679 C CA . SER A 1 85 ? 2.063 5.171 6.571 1.00 83.56 85 SER A CA 1
ATOM 680 C C . SER A 1 85 ? 1.621 6.617 6.803 1.00 83.56 85 SER A C 1
ATOM 682 O O . SER A 1 85 ? 1.250 6.978 7.920 1.00 83.56 85 SER A O 1
ATOM 684 N N . LEU A 1 86 ? 1.600 7.437 5.749 1.00 80.31 86 LEU A N 1
ATOM 685 C CA . LEU A 1 86 ? 1.142 8.821 5.840 1.00 80.31 86 LEU A CA 1
ATOM 686 C C . LEU A 1 86 ? -0.345 8.911 6.213 1.00 80.31 86 LEU A C 1
ATOM 688 O O . LEU A 1 86 ? -0.718 9.764 7.018 1.00 80.31 86 LEU A O 1
ATOM 692 N N . SER A 1 87 ? -1.198 8.026 5.678 1.00 76.50 87 SER A N 1
ATOM 693 C CA . SER A 1 87 ? -2.622 8.017 6.044 1.00 76.50 87 SER A CA 1
ATOM 694 C C . SER A 1 87 ? -2.838 7.636 7.511 1.00 76.50 87 SER A C 1
ATOM 696 O O . SER A 1 87 ? -3.680 8.248 8.169 1.00 76.50 87 SER A O 1
ATOM 698 N N . MET A 1 88 ? -2.031 6.714 8.053 1.00 79.00 88 MET A N 1
ATOM 699 C CA . MET A 1 88 ? -2.063 6.359 9.477 1.00 79.00 88 MET A CA 1
ATOM 700 C C . MET A 1 88 ? -1.676 7.547 10.372 1.00 79.00 88 MET A C 1
ATOM 702 O O . MET A 1 88 ? -2.297 7.760 11.414 1.00 79.00 88 MET A O 1
ATOM 706 N N . VAL A 1 89 ? -0.671 8.341 9.986 1.00 82.44 89 VAL A N 1
ATOM 707 C CA . VAL A 1 89 ? -0.311 9.570 10.721 1.00 82.44 89 VAL A CA 1
ATOM 708 C C . VAL A 1 89 ? -1.469 10.567 10.691 1.00 82.44 89 VAL A C 1
ATOM 710 O O . VAL A 1 89 ? -1.853 11.097 11.730 1.00 82.44 89 VAL A O 1
ATOM 713 N N . TYR A 1 90 ? -2.103 10.736 9.534 1.00 76.50 90 TYR A N 1
ATOM 714 C CA . TYR A 1 90 ? -3.275 11.600 9.394 1.00 76.50 90 TYR A CA 1
ATOM 715 C C . TYR A 1 90 ? -4.444 11.165 10.295 1.00 76.50 90 TYR A C 1
ATOM 717 O O . TYR A 1 90 ? -5.138 12.000 10.873 1.00 76.50 90 TYR A O 1
ATOM 725 N N . ASP A 1 91 ? -4.651 9.856 10.463 1.00 78.38 91 ASP A N 1
ATOM 726 C CA . ASP A 1 91 ? -5.675 9.314 11.368 1.00 78.38 91 ASP A CA 1
ATOM 727 C C . ASP A 1 91 ? -5.375 9.545 12.846 1.00 78.38 91 ASP A C 1
ATOM 729 O O . ASP A 1 91 ? -6.306 9.674 13.654 1.00 78.38 91 ASP A O 1
ATOM 733 N N . ARG A 1 92 ? -4.087 9.624 13.199 1.00 78.19 92 ARG A N 1
ATOM 734 C CA . ARG A 1 92 ? -3.639 10.031 14.535 1.00 78.19 92 ARG A CA 1
ATOM 735 C C . ARG A 1 92 ? -3.924 11.505 14.783 1.00 78.19 92 ARG A C 1
ATOM 737 O O . ARG A 1 92 ? -4.449 11.832 15.845 1.00 78.19 92 ARG A O 1
ATOM 744 N N . GLU A 1 93 ? -3.631 12.365 13.812 1.00 82.81 93 GLU A N 1
ATOM 745 C CA . GLU A 1 93 ? -3.828 13.816 13.917 1.00 82.81 93 GLU A CA 1
ATOM 746 C C . GLU A 1 93 ? -5.311 14.208 13.963 1.00 82.81 93 GLU A C 1
ATOM 748 O O . GLU A 1 93 ? -5.715 14.999 14.811 1.00 82.81 93 GLU A O 1
ATOM 753 N N . MET A 1 94 ? -6.153 13.600 13.120 1.00 78.69 94 MET A N 1
ATOM 754 C CA . MET A 1 94 ? -7.598 13.879 13.071 1.00 78.69 94 MET A CA 1
ATOM 755 C C . MET A 1 94 ? -8.397 13.272 14.239 1.00 78.69 94 MET A C 1
ATOM 757 O O . MET A 1 94 ? -9.608 13.461 14.322 1.00 78.69 94 MET A O 1
ATOM 761 N N . GLY A 1 95 ? -7.765 12.506 15.135 1.00 78.50 95 GLY A N 1
ATOM 762 C CA . GLY A 1 95 ? -8.426 11.918 16.306 1.00 78.50 95 GLY A CA 1
ATOM 763 C C . GLY A 1 95 ? -9.337 10.716 16.014 1.00 78.50 95 GLY A C 1
ATOM 764 O O . GLY A 1 95 ? -9.852 10.109 16.953 1.00 78.50 95 GLY A O 1
ATOM 765 N N . SER A 1 96 ? -9.474 10.304 14.748 1.00 76.44 96 SER A N 1
ATOM 766 C CA . SER A 1 96 ? -10.197 9.093 14.314 1.00 76.44 96 SER A CA 1
ATOM 767 C C . SER A 1 96 ? -9.729 7.843 15.071 1.00 76.44 96 SER A C 1
ATOM 769 O O . SER A 1 96 ? -10.528 7.016 15.514 1.00 76.44 96 SER A O 1
ATOM 771 N N . MET A 1 97 ? -8.422 7.748 15.316 1.00 78.25 97 MET A N 1
ATOM 772 C CA . MET A 1 97 ? -7.816 6.639 16.050 1.00 78.25 97 MET A CA 1
ATOM 773 C C . MET A 1 97 ? -8.215 6.612 17.533 1.00 78.25 97 MET A C 1
ATOM 775 O O . MET A 1 97 ? -8.347 5.537 18.112 1.00 78.25 97 MET A O 1
ATOM 779 N N . ARG A 1 98 ? -8.477 7.773 18.153 1.00 78.44 98 ARG A N 1
ATOM 780 C CA . ARG A 1 98 ? -8.944 7.842 19.550 1.00 78.44 98 ARG A CA 1
ATOM 781 C C . ARG A 1 98 ? -10.347 7.260 19.696 1.00 78.44 98 ARG A C 1
ATOM 783 O O . ARG A 1 98 ? -10.605 6.573 20.675 1.00 78.44 98 ARG A O 1
ATOM 790 N N . VAL A 1 99 ? -11.213 7.480 18.706 1.00 81.81 99 VAL A N 1
ATOM 791 C CA . VAL A 1 99 ? -12.576 6.921 18.672 1.00 81.81 99 VAL A CA 1
ATOM 792 C C . VAL A 1 99 ? -12.556 5.401 18.483 1.00 81.81 99 VAL A C 1
ATOM 794 O O . VAL A 1 99 ? -13.380 4.702 19.056 1.00 81.81 99 VAL A O 1
ATOM 797 N N . LEU A 1 100 ? -11.597 4.856 17.728 1.00 81.94 100 LEU A N 1
ATOM 798 C CA . LEU A 1 100 ? -11.442 3.400 17.609 1.00 81.94 100 LEU A CA 1
ATOM 799 C C . LEU A 1 100 ? -10.970 2.758 18.924 1.00 81.94 100 LEU A C 1
ATOM 801 O O . LEU A 1 100 ? -11.432 1.675 19.284 1.00 81.94 100 LEU A O 1
ATOM 805 N N . LEU A 1 101 ? -10.093 3.438 19.669 1.00 82.75 101 LEU A N 1
ATOM 806 C CA . LEU A 1 101 ? -9.514 2.938 20.921 1.00 82.75 101 LEU A CA 1
ATOM 807 C C . LEU A 1 101 ? -10.475 2.946 22.122 1.00 82.75 101 LEU A C 1
ATOM 809 O O . LEU A 1 101 ? -10.145 2.343 23.142 1.00 82.75 101 LEU A O 1
ATOM 813 N N . THR A 1 102 ? -11.644 3.590 22.023 1.00 85.06 102 THR A N 1
ATOM 814 C CA . THR A 1 102 ? -12.709 3.475 23.038 1.00 85.06 102 THR A CA 1
ATOM 815 C C . THR A 1 102 ? -13.565 2.222 22.854 1.00 85.06 102 THR A C 1
ATOM 817 O O . THR A 1 102 ? -14.360 1.891 23.734 1.00 85.06 102 THR A O 1
ATOM 820 N N . SER A 1 103 ? -13.415 1.508 21.733 1.00 84.06 103 SER A N 1
ATOM 821 C CA . SER A 1 103 ? -14.140 0.261 21.501 1.00 84.06 103 SER A CA 1
ATOM 822 C C . SER A 1 103 ? -13.610 -0.873 22.396 1.00 84.06 103 SER A C 1
ATOM 824 O O . SER A 1 103 ? -12.421 -0.908 22.718 1.00 84.06 103 SER A O 1
ATOM 826 N N . PRO A 1 104 ? -14.456 -1.849 22.776 1.00 84.12 104 PRO A N 1
ATOM 827 C CA . PRO A 1 104 ? -14.047 -2.984 23.608 1.00 84.12 104 PRO A CA 1
ATOM 828 C C . PRO A 1 104 ? -13.179 -4.015 22.856 1.00 84.12 104 PRO A C 1
ATOM 830 O O . PRO A 1 104 ? -12.948 -5.107 23.369 1.00 84.12 104 PRO A O 1
ATOM 833 N N . ILE A 1 105 ? -12.728 -3.712 21.631 1.00 84.81 105 ILE A N 1
ATOM 834 C CA . ILE A 1 105 ? -11.986 -4.627 20.759 1.00 84.81 105 ILE A CA 1
ATOM 835 C C . ILE A 1 105 ? -10.482 -4.550 21.039 1.00 84.81 105 ILE A C 1
ATOM 837 O O . ILE A 1 105 ? -9.944 -3.495 21.373 1.00 84.81 105 ILE A O 1
ATOM 841 N N . SER A 1 106 ? -9.786 -5.688 20.937 1.00 85.38 106 SER A N 1
ATOM 842 C CA . SER A 1 106 ? -8.342 -5.758 21.167 1.00 85.38 106 SER A CA 1
ATOM 843 C C . SER A 1 106 ? -7.592 -4.784 20.254 1.00 85.38 106 SER A C 1
ATOM 845 O O . SER A 1 106 ? -7.803 -4.745 19.044 1.00 85.38 106 SER A O 1
ATOM 847 N N . ARG A 1 107 ? -6.660 -4.018 20.833 1.00 81.62 107 ARG A N 1
ATOM 848 C CA . ARG A 1 107 ? -5.911 -2.974 20.111 1.00 81.62 107 ARG A CA 1
ATOM 849 C C . ARG A 1 107 ? -5.137 -3.523 18.915 1.00 81.62 107 ARG A C 1
ATOM 851 O O . ARG A 1 107 ? -5.104 -2.874 17.884 1.00 81.62 107 ARG A O 1
ATOM 858 N N . ALA A 1 108 ? -4.597 -4.736 19.032 1.00 83.31 108 ALA A N 1
ATOM 859 C CA . ALA A 1 108 ? -3.893 -5.420 17.946 1.00 83.31 108 ALA A CA 1
ATOM 860 C C . ALA A 1 108 ? -4.769 -5.714 16.713 1.00 83.31 108 ALA A C 1
ATOM 862 O O . ALA A 1 108 ? -4.235 -6.020 15.660 1.00 83.31 108 ALA A O 1
ATOM 863 N N . TYR A 1 109 ? -6.098 -5.663 16.842 1.00 83.06 109 TYR A N 1
ATOM 864 C CA . TYR A 1 109 ? -7.025 -5.842 15.723 1.00 83.06 109 TYR A CA 1
ATOM 865 C C . TYR A 1 109 ? -7.459 -4.511 15.089 1.00 83.06 109 TYR A C 1
ATOM 867 O O . TYR A 1 109 ? -7.921 -4.481 13.954 1.00 83.06 109 TYR A O 1
ATOM 875 N N . LEU A 1 110 ? -7.361 -3.412 15.841 1.00 79.88 110 LEU A N 1
ATOM 876 C CA . LEU A 1 110 ? -7.800 -2.077 15.421 1.00 79.88 110 LEU A CA 1
ATOM 877 C C . LEU A 1 110 ? -6.681 -1.249 14.774 1.00 79.88 110 LEU A C 1
ATOM 879 O O . LEU A 1 110 ? -6.979 -0.230 14.150 1.00 79.88 110 LEU A O 1
ATOM 883 N N . LEU A 1 111 ? -5.423 -1.639 15.004 1.00 74.38 111 LEU A N 1
ATOM 884 C CA . LEU A 1 111 ? -4.191 -0.946 14.621 1.00 74.38 111 LEU A CA 1
ATOM 885 C C . LEU A 1 111 ? -3.459 -1.702 13.518 1.00 74.38 111 LEU A C 1
ATOM 887 O O . LEU A 1 111 ? -2.944 -1.007 12.615 1.00 74.38 111 LEU A O 1
#

Secondary structure (DSSP, 8-state):
--HHHHHHHHHHHHHHHHHHHHH-HHHHHHHHHHHHHHHHHHHHHHTTT------TT--S---HHHHHHHHHHHHHHHHHHHHHHHHHHHHHHTSHHHHHHTSSS-HHHH-

Radius of gyration: 21.12 Å; chains: 1; bounding box: 44×32×52 Å

pLDDT: mean 76.39, std 9.18, range [53.81, 91.12]

Sequence (111 aa):
MNASAYYYCLVGILKREMYRFLQQRSRFLSSLVRPLLWLAVFAAGFRSALGIAIIPPYETYISYEVYIAPGLIGIILLFNGMQSSLSMVYDREMGSMRVLLTSPISRAYLL